Protein AF-A0A8T4CJR8-F1 (afdb_monomer_lite)

Secondary structure (DSSP, 8-state):
-EEETTEEEEEEEEE-TTT--EEEEEEEESSSSS-B------S-BTTB--S-B---S-SSS-EEEEEEEE-TT-SSGGGSEEEEEEEPPP-

Foldseek 3Di:
DDDDPQKDKDWDWDQDPPPRATFTFIWMDRPVPDIDRAQPQQDDDPRGSRGRTDPDPDPPKGFPDKDWAAQPPPPDPVPRIDMDTDIDDDD

Radius of gyration: 14.14 Å; chains: 1; bounding box: 32×34×38 Å

Sequence (91 aa):
MIRIGDELRMWYLGVGDRDDKYRLCYAVSRDGVNWEKPALGLVSYGGNTQNNLVDFSDKEHSVEEAVVIYEPDDPNPDRRFKMVFESENYD

Structure (mmCIF, N/CA/C/O backbone):
data_AF-A0A8T4CJR8-F1
#
_entry.id   AF-A0A8T4CJR8-F1
#
loop_
_atom_site.group_PDB
_atom_site.id
_atom_site.type_symbol
_atom_site.label_atom_id
_atom_site.label_alt_id
_atom_site.label_comp_id
_atom_site.label_asym_id
_atom_site.label_entity_id
_atom_site.label_seq_id
_atom_site.pdbx_PDB_ins_code
_atom_site.Cartn_x
_atom_site.Cartn_y
_atom_site.Cartn_z
_atom_site.occupancy
_atom_site.B_iso_or_equiv
_atom_site.auth_seq_id
_atom_site.auth_comp_id
_atom_site.auth_asym_id
_atom_site.auth_atom_id
_atom_site.pdbx_PDB_model_num
ATOM 1 N N . MET A 1 1 ? -8.445 3.234 -0.249 1.00 89.19 1 MET A N 1
ATOM 2 C CA . MET A 1 1 ? -8.727 2.508 1.014 1.00 89.19 1 MET A CA 1
ATOM 3 C C . MET A 1 1 ? -9.615 1.317 0.698 1.00 89.19 1 MET A C 1
ATOM 5 O O . MET A 1 1 ? -10.572 1.485 -0.043 1.00 89.19 1 MET A O 1
ATOM 9 N N . ILE A 1 2 ? -9.303 0.147 1.254 1.00 97.06 2 ILE A N 1
ATOM 10 C CA . ILE A 1 2 ? -10.026 -1.116 1.043 1.00 97.06 2 ILE A CA 1
ATOM 11 C C . ILE A 1 2 ? -10.249 -1.775 2.408 1.00 97.06 2 ILE A C 1
ATOM 13 O O . ILE A 1 2 ? -9.337 -1.777 3.230 1.00 97.06 2 ILE A O 1
ATOM 17 N N . ARG A 1 3 ? -11.434 -2.339 2.664 1.00 96.75 3 ARG A N 1
ATOM 18 C CA . ARG A 1 3 ? -11.697 -3.144 3.868 1.00 96.75 3 ARG A CA 1
ATOM 19 C C . ARG A 1 3 ? -11.412 -4.620 3.590 1.00 96.75 3 ARG A C 1
ATOM 21 O O . ARG A 1 3 ? -11.950 -5.162 2.630 1.00 96.75 3 ARG A O 1
ATOM 28 N N . ILE A 1 4 ? -10.614 -5.262 4.439 1.00 96.00 4 ILE A N 1
ATOM 29 C CA . ILE A 1 4 ? -10.294 -6.693 4.393 1.00 96.00 4 ILE A CA 1
ATOM 30 C C . ILE A 1 4 ? -10.495 -7.269 5.793 1.00 96.00 4 ILE A C 1
ATOM 32 O O . ILE A 1 4 ? -9.741 -6.963 6.713 1.00 96.00 4 ILE A O 1
ATOM 36 N N . GLY A 1 5 ? -11.540 -8.082 5.961 1.00 95.00 5 GLY A N 1
ATOM 37 C CA . GLY A 1 5 ? -11.968 -8.528 7.287 1.00 95.00 5 GLY A CA 1
ATOM 38 C C . GLY A 1 5 ? -12.390 -7.348 8.170 1.00 95.00 5 GLY A C 1
ATOM 39 O O . GLY A 1 5 ? -13.204 -6.514 7.763 1.00 95.00 5 GLY A O 1
ATOM 40 N N . ASP A 1 6 ? -11.832 -7.276 9.375 1.00 96.38 6 ASP A N 1
ATOM 41 C CA . ASP A 1 6 ? -12.045 -6.200 10.349 1.00 96.38 6 ASP A CA 1
ATOM 42 C C . ASP A 1 6 ? -11.102 -4.996 10.155 1.00 96.38 6 ASP A C 1
ATOM 44 O O . ASP A 1 6 ? -11.236 -3.988 10.849 1.00 96.38 6 ASP A O 1
ATOM 48 N N . GLU A 1 7 ? -10.194 -5.057 9.180 1.00 97.81 7 GLU A N 1
ATOM 49 C CA . GLU A 1 7 ? -9.143 -4.066 8.964 1.00 97.81 7 GLU A CA 1
ATOM 50 C C . GLU A 1 7 ? -9.369 -3.254 7.679 1.00 97.81 7 GLU A C 1
ATOM 52 O O . GLU A 1 7 ? -9.760 -3.761 6.628 1.00 97.81 7 GLU A O 1
ATOM 57 N N . LEU A 1 8 ? -9.110 -1.956 7.753 1.00 98.50 8 LEU A N 1
ATOM 58 C CA . LEU A 1 8 ? -8.960 -1.052 6.624 1.00 98.50 8 LEU A CA 1
ATOM 59 C C . LEU A 1 8 ? -7.491 -0.998 6.226 1.00 98.50 8 LEU A C 1
ATOM 61 O O . LEU A 1 8 ? -6.615 -0.818 7.066 1.00 98.50 8 LEU A O 1
ATOM 65 N N . ARG A 1 9 ? -7.236 -1.092 4.927 1.00 98.25 9 ARG A N 1
ATOM 66 C CA . ARG A 1 9 ? -5.908 -1.022 4.325 1.00 98.25 9 ARG A CA 1
ATOM 67 C C . ARG A 1 9 ? -5.857 0.133 3.344 1.00 98.25 9 ARG A C 1
ATOM 69 O O . ARG A 1 9 ? -6.783 0.347 2.551 1.00 98.25 9 ARG A O 1
ATOM 76 N N . MET A 1 10 ? -4.784 0.902 3.408 1.00 97.69 10 MET A N 1
ATOM 77 C CA . MET A 1 10 ? -4.564 2.054 2.552 1.00 97.69 10 MET A CA 1
ATOM 78 C C . MET A 1 10 ? -3.187 1.959 1.919 1.00 97.69 10 MET A C 1
ATOM 80 O O . MET A 1 10 ? -2.185 1.811 2.611 1.00 97.69 10 MET A O 1
ATOM 84 N N . TRP A 1 11 ? -3.172 2.108 0.601 1.00 96.12 11 TRP A N 1
ATOM 85 C CA . TRP A 1 11 ? -1.995 2.490 -0.154 1.00 96.12 11 TRP A CA 1
ATOM 86 C C . TRP A 1 11 ? -2.141 3.971 -0.464 1.00 96.12 11 TRP A C 1
ATOM 88 O O . TRP A 1 11 ? -3.225 4.399 -0.871 1.00 96.12 11 TRP A O 1
ATOM 98 N N . TYR A 1 12 ? -1.107 4.750 -0.178 1.00 95.31 12 TYR A N 1
ATOM 99 C CA . TYR A 1 12 ? -1.140 6.203 -0.308 1.00 95.31 12 TYR A CA 1
ATOM 100 C C . TYR A 1 12 ? 0.213 6.725 -0.776 1.00 95.31 12 TYR A C 1
ATOM 102 O O . TYR A 1 12 ? 1.239 6.094 -0.521 1.00 95.31 12 TYR A O 1
ATOM 110 N N . LEU A 1 13 ? 0.216 7.877 -1.439 1.00 92.75 13 LEU A N 1
ATOM 111 C CA . LEU A 1 13 ? 1.450 8.538 -1.842 1.00 92.75 13 LEU A CA 1
ATOM 112 C C . LEU A 1 13 ? 1.968 9.439 -0.725 1.00 92.75 13 LEU A C 1
ATOM 114 O O . LEU A 1 13 ? 1.214 10.190 -0.103 1.00 92.75 13 LEU A O 1
ATOM 118 N N . GLY A 1 14 ? 3.265 9.337 -0.464 1.00 91.56 14 GLY A N 1
ATOM 119 C CA . GLY A 1 14 ? 4.013 10.253 0.386 1.00 91.56 14 GLY A CA 1
ATOM 120 C C . GLY A 1 14 ? 5.145 10.894 -0.406 1.00 91.56 14 GLY A C 1
ATOM 121 O O . GLY A 1 14 ? 5.751 10.236 -1.249 1.00 91.56 14 GLY A O 1
ATOM 122 N N . VAL A 1 15 ? 5.439 12.159 -0.116 1.00 90.31 15 VAL A N 1
ATOM 123 C CA . VAL A 1 15 ? 6.599 12.866 -0.674 1.00 90.31 15 VAL A CA 1
ATOM 124 C C . VAL A 1 15 ? 7.805 12.602 0.220 1.00 90.31 15 VAL A C 1
ATOM 126 O O . VAL A 1 15 ? 7.730 12.786 1.438 1.00 90.31 15 VAL A O 1
ATOM 129 N N . GLY A 1 16 ? 8.901 12.127 -0.370 1.00 87.50 16 GLY A N 1
ATOM 130 C CA . GLY A 1 16 ? 10.151 11.905 0.350 1.00 87.50 16 GLY A CA 1
ATOM 131 C C . GLY A 1 16 ? 10.791 13.218 0.790 1.00 87.50 16 GLY A C 1
ATOM 132 O O . GLY A 1 16 ? 11.050 14.087 -0.029 1.00 87.50 16 GLY A O 1
ATOM 133 N N . ASP A 1 17 ? 11.131 13.334 2.070 1.00 89.88 17 ASP A N 1
ATOM 134 C CA . ASP A 1 17 ? 11.784 14.512 2.661 1.00 89.88 17 ASP A CA 1
ATOM 135 C C . ASP A 1 17 ? 13.241 14.745 2.210 1.00 89.88 17 ASP A C 1
ATOM 137 O O . ASP A 1 17 ? 13.859 15.733 2.603 1.00 89.88 17 ASP A O 1
ATOM 141 N N . ARG A 1 18 ? 13.824 13.827 1.428 1.00 87.19 18 ARG A N 1
ATOM 142 C CA . ARG A 1 18 ? 15.234 13.877 0.999 1.00 87.19 18 ARG A CA 1
ATOM 143 C C . ARG A 1 18 ? 15.435 14.160 -0.483 1.00 87.19 18 ARG A C 1
ATOM 145 O O . ARG A 1 18 ? 16.534 14.554 -0.861 1.00 87.19 18 ARG A O 1
ATOM 152 N N . ASP A 1 19 ? 14.434 13.883 -1.306 1.00 86.12 19 ASP A N 1
ATOM 153 C CA . ASP A 1 19 ? 14.536 13.966 -2.764 1.00 86.12 19 ASP A CA 1
ATOM 154 C C . ASP A 1 19 ? 13.235 14.387 -3.453 1.00 86.12 19 ASP A C 1
ATOM 156 O O . ASP A 1 19 ? 13.159 14.317 -4.675 1.00 86.12 19 ASP A O 1
ATOM 160 N N . ASP A 1 20 ? 12.222 14.793 -2.680 1.00 86.50 20 ASP A N 1
ATOM 161 C CA . ASP A 1 20 ? 10.911 15.256 -3.146 1.00 86.50 20 ASP A CA 1
ATOM 162 C C . ASP A 1 20 ? 10.170 14.273 -4.076 1.00 86.50 20 ASP A C 1
ATOM 164 O O . ASP A 1 20 ? 9.170 14.629 -4.695 1.00 86.50 20 ASP A O 1
ATOM 168 N N . LYS A 1 21 ? 10.606 13.005 -4.143 1.00 85.25 21 LYS A N 1
ATOM 169 C CA . LYS A 1 21 ? 9.964 11.975 -4.971 1.00 85.25 21 LYS A CA 1
ATOM 170 C C . LYS A 1 21 ? 8.729 11.397 -4.289 1.00 85.25 21 LYS A C 1
ATOM 172 O O . LYS A 1 21 ? 8.788 11.038 -3.100 1.00 85.25 21 LYS A O 1
ATOM 177 N N . TYR A 1 22 ? 7.656 11.202 -5.056 1.00 88.38 22 TYR A N 1
ATOM 178 C CA . TYR A 1 22 ? 6.495 10.444 -4.600 1.00 88.38 22 TYR A CA 1
ATOM 179 C C . TYR A 1 22 ? 6.837 8.965 -4.431 1.00 88.38 22 TYR A C 1
ATOM 181 O O . TYR A 1 22 ? 7.555 8.355 -5.225 1.00 88.38 22 TYR A O 1
ATOM 189 N N . ARG A 1 23 ? 6.330 8.378 -3.347 1.00 89.25 23 ARG A N 1
ATOM 190 C CA . ARG A 1 23 ? 6.499 6.962 -3.019 1.00 89.25 23 ARG A CA 1
ATOM 191 C C . ARG A 1 23 ? 5.210 6.367 -2.513 1.00 89.25 23 ARG A C 1
ATOM 193 O O . ARG A 1 23 ? 4.499 6.974 -1.708 1.00 89.25 23 ARG A O 1
ATOM 200 N N . LEU A 1 24 ? 4.975 5.122 -2.903 1.00 93.38 24 LEU A N 1
ATOM 201 C CA . LEU A 1 24 ? 3.860 4.357 -2.391 1.00 93.38 24 LEU A CA 1
ATOM 202 C C . LEU A 1 24 ? 4.140 3.873 -0.965 1.00 93.38 24 LEU A C 1
ATOM 204 O O . LEU A 1 24 ? 5.138 3.211 -0.680 1.00 93.38 24 LEU A O 1
ATOM 208 N N . CYS A 1 25 ? 3.222 4.193 -0.068 1.00 95.25 25 CYS A N 1
ATOM 209 C CA . CYS A 1 25 ? 3.246 3.826 1.337 1.00 95.25 25 CYS A CA 1
ATOM 210 C C . CYS A 1 25 ? 2.045 2.939 1.674 1.00 95.25 25 CYS A C 1
ATOM 212 O O . CYS A 1 25 ? 1.026 2.967 0.983 1.00 95.25 25 CYS A O 1
ATOM 214 N N . TYR A 1 26 ? 2.139 2.204 2.780 1.00 97.56 26 TYR A N 1
ATOM 215 C CA . TYR A 1 26 ? 1.074 1.337 3.279 1.00 97.56 26 TYR A CA 1
ATOM 216 C C . TYR A 1 26 ? 0.681 1.677 4.719 1.00 97.56 26 TYR A C 1
ATOM 218 O O . TYR A 1 26 ? 1.537 1.917 5.568 1.00 97.56 26 TYR A O 1
ATOM 226 N N . ALA A 1 27 ? -0.611 1.673 5.026 1.00 98.50 27 ALA A N 1
ATOM 227 C CA . ALA A 1 27 ? -1.108 1.836 6.387 1.00 98.50 27 ALA A CA 1
ATOM 228 C C . ALA A 1 27 ? -2.344 0.969 6.641 1.00 98.50 27 ALA A C 1
ATOM 230 O O . ALA A 1 27 ? -3.112 0.669 5.720 1.00 98.50 27 ALA A O 1
ATOM 231 N N . VAL A 1 28 ? -2.547 0.607 7.908 1.00 98.56 28 VAL A N 1
ATOM 232 C CA . VAL A 1 28 ? -3.711 -0.157 8.372 1.00 98.56 28 VAL A CA 1
ATOM 233 C C . VAL A 1 28 ? -4.470 0.588 9.460 1.00 98.56 28 VAL A C 1
ATOM 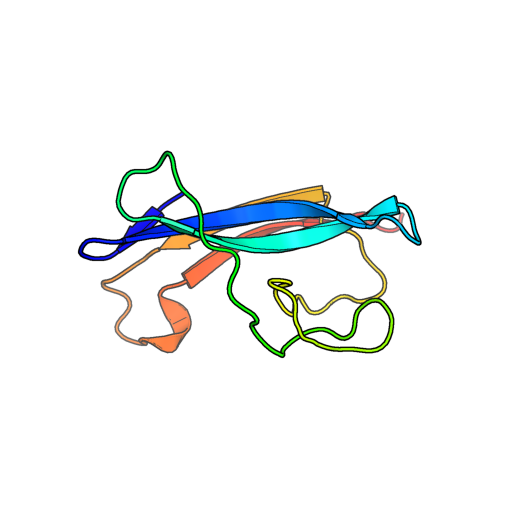235 O O . VAL A 1 28 ? -3.902 1.402 10.185 1.00 98.56 28 VAL A O 1
ATOM 238 N N . SER A 1 29 ? -5.768 0.331 9.572 1.00 98.62 29 SER A N 1
ATOM 239 C CA . SER A 1 29 ? -6.623 0.914 10.605 1.00 98.62 29 SER A CA 1
ATOM 240 C C . SER A 1 29 ? -7.825 0.018 10.888 1.00 98.62 29 SER A C 1
ATOM 242 O O . SER A 1 29 ? -8.304 -0.674 9.999 1.00 98.62 29 SER A O 1
ATOM 244 N N . ARG A 1 30 ? -8.367 0.047 12.108 1.00 98.12 30 ARG A N 1
ATOM 245 C CA . ARG A 1 30 ? -9.642 -0.625 12.436 1.00 98.12 30 ARG A CA 1
ATOM 246 C C . ARG A 1 30 ? -10.837 0.326 12.429 1.00 98.12 30 ARG A C 1
ATOM 248 O O . ARG A 1 30 ? -11.959 -0.099 12.165 1.00 98.12 30 ARG A O 1
ATOM 255 N N . ASP A 1 31 ? -10.596 1.607 12.695 1.00 97.69 31 ASP A N 1
ATOM 256 C CA . ASP A 1 31 ? -11.627 2.637 12.871 1.00 97.69 31 ASP A CA 1
ATOM 257 C C . ASP A 1 31 ? -11.653 3.682 11.740 1.00 97.69 31 ASP A C 1
ATOM 259 O O . ASP A 1 31 ? -12.596 4.462 11.642 1.00 97.69 31 ASP A O 1
ATOM 263 N N . GLY A 1 32 ? -10.647 3.686 10.862 1.00 97.00 32 GLY A N 1
ATOM 264 C CA . GLY A 1 32 ? -10.484 4.651 9.773 1.00 97.00 32 GLY A CA 1
ATOM 265 C C . GLY A 1 32 ? -9.979 6.025 10.222 1.00 97.00 32 GLY A C 1
ATOM 266 O O . GLY A 1 32 ? -9.792 6.900 9.376 1.00 97.00 32 GLY A O 1
ATOM 267 N N . VAL A 1 33 ? -9.730 6.215 11.520 1.00 97.31 33 VAL A N 1
ATOM 268 C CA . VAL A 1 33 ? -9.282 7.478 12.127 1.00 97.31 33 VAL A CA 1
ATOM 269 C C . VAL A 1 33 ? -7.834 7.354 12.593 1.00 97.31 33 VAL A C 1
ATOM 271 O O . VAL A 1 33 ? -7.007 8.206 12.276 1.00 97.31 33 VAL A O 1
ATOM 274 N N . ASN A 1 34 ? -7.513 6.272 13.301 1.00 98.00 34 ASN A N 1
ATOM 275 C CA . ASN A 1 34 ? -6.176 5.972 13.792 1.00 98.00 34 ASN A CA 1
ATOM 276 C C . ASN A 1 34 ? -5.498 4.986 12.843 1.00 98.00 34 ASN A C 1
ATOM 278 O O . ASN A 1 34 ? -5.992 3.876 12.633 1.00 98.00 34 ASN A O 1
ATOM 282 N N . TRP A 1 35 ? -4.367 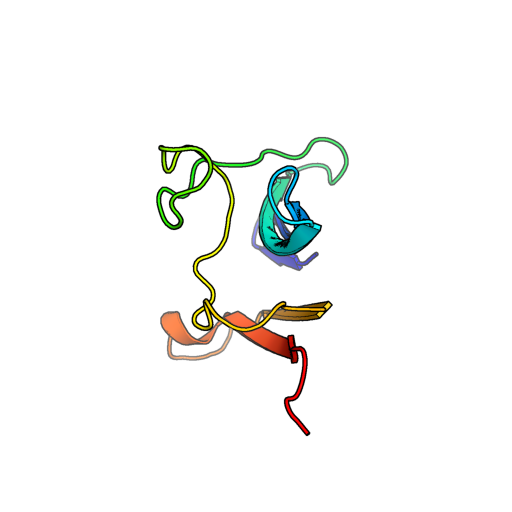5.392 12.273 1.00 98.31 35 TRP A N 1
ATOM 283 C CA . TRP A 1 35 ? -3.647 4.617 11.265 1.00 98.31 35 TRP A CA 1
ATOM 284 C C . TRP A 1 35 ? -2.281 4.179 11.781 1.00 98.31 35 TRP A C 1
ATOM 286 O O . TRP A 1 35 ? -1.473 5.001 12.215 1.00 98.31 35 TRP A O 1
ATOM 296 N N . GLU A 1 36 ? -2.012 2.882 11.687 1.00 98.50 36 GLU A N 1
ATOM 297 C CA . GLU A 1 36 ? -0.705 2.291 11.942 1.00 98.50 36 GLU A CA 1
ATOM 298 C C . GLU A 1 36 ? 0.097 2.223 10.636 1.00 98.50 36 GLU A C 1
ATOM 300 O O . GLU A 1 36 ? -0.411 1.815 9.588 1.00 98.50 36 GLU A O 1
ATOM 305 N N . LYS A 1 37 ? 1.369 2.626 10.709 1.00 98.12 37 LYS A N 1
ATOM 306 C CA . LYS A 1 37 ? 2.339 2.577 9.609 1.00 98.12 37 LYS A CA 1
ATOM 307 C C . LYS A 1 37 ? 3.373 1.492 9.926 1.00 98.12 37 LYS A C 1
ATOM 309 O O . LYS A 1 37 ? 4.378 1.803 10.567 1.00 98.12 37 LYS A O 1
ATOM 314 N N . PRO A 1 38 ? 3.124 0.226 9.552 1.00 98.19 38 PRO A N 1
ATOM 315 C CA . PRO A 1 38 ? 3.989 -0.878 9.949 1.00 98.19 38 PRO A CA 1
ATOM 316 C C . PRO A 1 38 ? 5.364 -0.778 9.281 1.00 98.19 38 PRO A C 1
ATOM 318 O O . PRO A 1 38 ? 5.478 -0.350 8.134 1.00 98.19 38 PRO A O 1
ATOM 321 N N . ALA A 1 39 ? 6.407 -1.228 9.979 1.00 98.12 39 ALA A N 1
ATOM 322 C CA . ALA A 1 39 ? 7.728 -1.402 9.385 1.00 98.12 39 ALA A CA 1
ATOM 323 C C . ALA A 1 39 ? 7.714 -2.630 8.457 1.00 98.12 39 ALA A C 1
ATOM 325 O O . ALA A 1 39 ? 7.766 -3.766 8.923 1.00 98.12 39 ALA A O 1
ATOM 326 N N . LEU A 1 40 ? 7.623 -2.402 7.145 1.00 97.50 40 LEU A N 1
ATOM 327 C CA . LEU A 1 40 ? 7.533 -3.466 6.142 1.00 97.50 40 LEU A CA 1
ATOM 328 C C . LEU A 1 40 ? 8.885 -4.128 5.861 1.00 97.50 40 LEU A C 1
ATOM 330 O O . LEU A 1 40 ? 8.925 -5.277 5.433 1.00 97.50 40 LEU A O 1
ATOM 334 N N . GLY A 1 41 ? 9.995 -3.414 6.075 1.00 97.19 41 GLY A N 1
ATOM 335 C CA . GLY A 1 41 ? 11.334 -3.947 5.821 1.00 97.19 41 GLY A CA 1
ATOM 336 C C . GLY A 1 41 ? 11.716 -4.037 4.338 1.00 97.19 41 GLY A C 1
ATO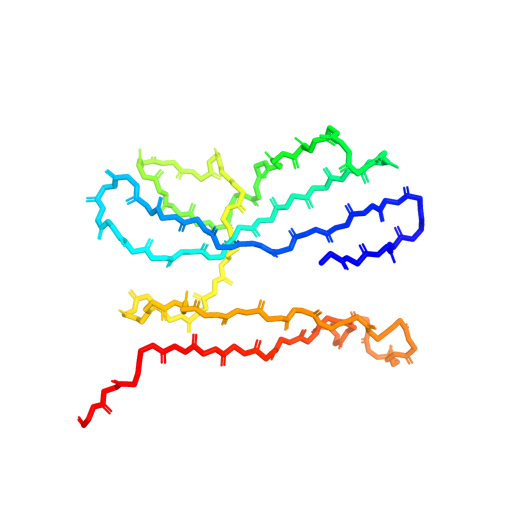M 337 O O . GLY A 1 41 ? 12.745 -4.632 4.031 1.00 97.19 41 GLY A O 1
ATOM 338 N N . LEU A 1 42 ? 10.912 -3.464 3.434 1.00 94.94 42 LEU A N 1
ATOM 339 C CA . LEU A 1 42 ? 11.021 -3.678 1.986 1.00 94.94 42 LEU A CA 1
ATOM 340 C C . LEU A 1 42 ? 11.942 -2.676 1.275 1.00 94.94 42 LEU A C 1
ATOM 342 O O . LEU A 1 42 ? 12.710 -3.060 0.399 1.00 94.94 42 LEU A O 1
ATOM 346 N N . VAL A 1 43 ? 11.906 -1.396 1.659 1.00 92.19 43 VAL A N 1
ATOM 347 C CA . VAL A 1 43 ? 12.651 -0.324 0.977 1.00 92.19 43 VAL A CA 1
ATOM 348 C C . VAL A 1 43 ? 13.637 0.336 1.937 1.00 92.19 43 VAL A C 1
ATOM 350 O O . VAL A 1 43 ? 13.278 0.718 3.053 1.00 92.19 43 VAL A O 1
ATOM 353 N N . SER A 1 44 ? 14.891 0.505 1.505 1.00 92.81 44 SER A N 1
ATOM 354 C CA . SER A 1 44 ? 15.875 1.297 2.250 1.00 92.81 44 SER A CA 1
ATOM 355 C C . SER A 1 44 ? 15.620 2.787 2.043 1.00 92.81 44 SER A C 1
ATOM 3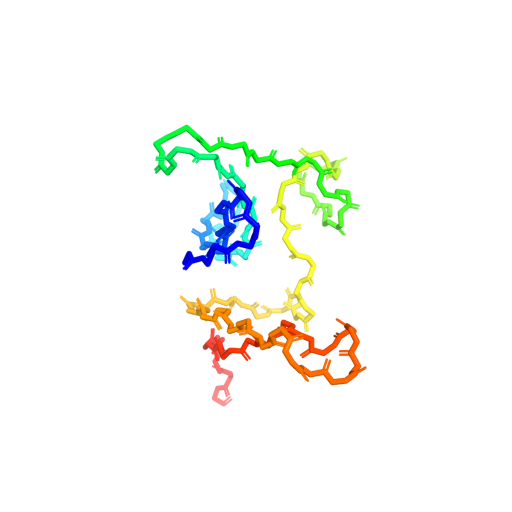57 O O . SER A 1 44 ? 15.642 3.276 0.915 1.00 92.81 44 SER A O 1
ATOM 359 N N . TYR A 1 45 ? 15.400 3.512 3.136 1.00 90.75 45 TYR A N 1
ATOM 360 C CA . TYR A 1 45 ? 15.216 4.956 3.136 1.00 90.75 45 TYR A CA 1
ATOM 361 C C . TYR A 1 45 ? 15.898 5.555 4.361 1.00 90.75 45 TYR A C 1
ATOM 363 O O . TYR A 1 45 ? 15.742 5.075 5.483 1.00 90.75 45 TYR A O 1
ATOM 371 N N . GLY A 1 46 ? 16.722 6.578 4.146 1.00 91.00 46 GLY A N 1
ATOM 372 C CA . GLY A 1 46 ? 17.474 7.209 5.228 1.00 91.00 46 GLY A CA 1
ATOM 373 C C . GLY A 1 46 ? 18.413 6.283 6.010 1.00 91.00 46 GLY A C 1
ATOM 374 O O . GLY A 1 46 ? 18.693 6.553 7.175 1.00 91.00 46 GLY A O 1
ATOM 375 N N . GLY A 1 47 ? 18.910 5.216 5.376 1.00 94.00 47 GLY A N 1
ATOM 376 C CA . GLY A 1 47 ? 19.895 4.295 5.955 1.00 94.00 47 GLY A CA 1
ATOM 377 C C . GLY A 1 47 ? 19.313 3.101 6.718 1.00 94.00 47 GLY A C 1
ATOM 378 O O . GLY A 1 47 ? 20.077 2.338 7.301 1.00 94.00 47 GLY A O 1
ATOM 379 N N . ASN A 1 48 ? 17.991 2.901 6.721 1.00 95.69 48 ASN A N 1
ATOM 380 C CA . ASN A 1 48 ? 17.356 1.712 7.299 1.00 95.69 48 ASN A CA 1
ATOM 381 C C . ASN A 1 48 ? 16.085 1.312 6.521 1.00 95.69 48 ASN A C 1
ATOM 383 O O . ASN A 1 48 ? 15.710 1.976 5.558 1.00 95.69 48 ASN A O 1
ATOM 387 N N . THR A 1 49 ? 15.439 0.216 6.927 1.00 96.69 49 THR A N 1
ATOM 388 C CA . THR A 1 49 ? 14.187 -0.299 6.333 1.00 96.69 49 THR A CA 1
ATOM 389 C C . THR A 1 49 ? 13.001 -0.266 7.309 1.00 96.69 49 THR A C 1
ATOM 391 O O . THR A 1 49 ? 11.976 -0.909 7.086 1.00 96.69 49 THR A O 1
ATOM 394 N N . GLN A 1 50 ? 13.123 0.480 8.413 1.00 97.75 50 GLN A N 1
ATOM 395 C CA . GLN A 1 50 ? 12.088 0.638 9.441 1.00 97.75 50 GLN A CA 1
ATOM 396 C C . GLN A 1 50 ? 11.055 1.682 8.999 1.00 97.75 50 GLN A C 1
ATOM 398 O O . GLN A 1 50 ? 10.914 2.748 9.593 1.00 97.75 50 GLN A O 1
ATOM 403 N N . ASN A 1 51 ? 10.371 1.390 7.897 1.00 96.38 51 ASN A N 1
ATOM 404 C CA . ASN A 1 51 ? 9.394 2.268 7.268 1.00 96.38 51 ASN A CA 1
ATOM 405 C C . ASN A 1 51 ? 8.271 1.451 6.614 1.00 96.38 51 ASN A C 1
ATOM 407 O O . ASN A 1 51 ? 8.368 0.231 6.473 1.00 96.38 51 ASN A O 1
ATOM 411 N N . ASN A 1 52 ? 7.210 2.141 6.210 1.00 97.62 52 ASN A N 1
ATOM 412 C CA . ASN A 1 52 ? 6.022 1.558 5.597 1.00 97.62 52 ASN A CA 1
ATOM 413 C C . ASN A 1 52 ? 5.986 1.719 4.068 1.00 97.62 52 ASN A C 1
ATOM 415 O O . ASN A 1 52 ? 4.903 1.764 3.478 1.00 97.62 52 ASN A O 1
ATOM 419 N N . LEU A 1 53 ? 7.153 1.856 3.435 1.00 95.06 53 LEU A N 1
ATOM 420 C CA . LEU A 1 53 ? 7.266 2.014 1.990 1.00 95.06 53 LEU A CA 1
ATOM 421 C C . LEU A 1 53 ? 7.052 0.669 1.295 1.00 95.06 53 LEU A C 1
ATOM 423 O O . LEU A 1 53 ? 7.615 -0.355 1.693 1.00 95.06 53 LEU A O 1
ATOM 427 N N . VAL A 1 54 ? 6.237 0.689 0.248 1.00 93.62 54 VAL A N 1
ATOM 428 C CA . VAL A 1 54 ? 5.996 -0.466 -0.615 1.00 93.62 54 VAL A CA 1
ATOM 429 C C . VAL A 1 54 ? 7.130 -0.545 -1.630 1.00 93.62 54 VAL A C 1
ATOM 431 O O . VAL A 1 54 ? 7.471 0.463 -2.246 1.00 93.62 54 VAL A O 1
ATOM 434 N N . ASP A 1 55 ? 7.714 -1.733 -1.799 1.0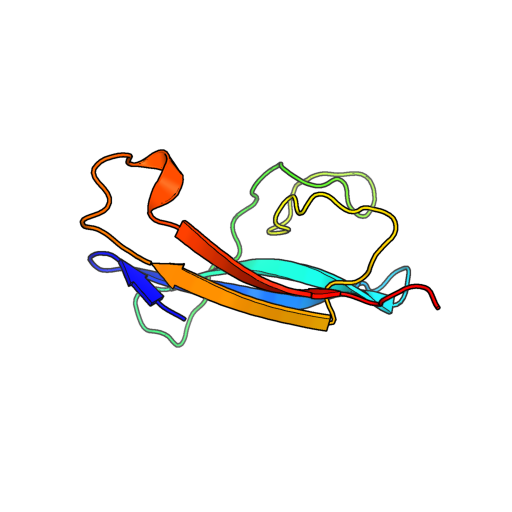0 89.69 55 ASP A N 1
ATOM 435 C CA . ASP A 1 55 ? 8.667 -1.968 -2.884 1.00 89.69 55 ASP A CA 1
ATOM 436 C C . ASP A 1 55 ? 7.900 -2.008 -4.204 1.00 89.69 55 ASP A C 1
ATOM 438 O O . ASP A 1 55 ? 7.181 -2.962 -4.508 1.00 89.69 55 ASP A O 1
ATOM 442 N N . PHE A 1 56 ? 7.987 -0.902 -4.931 1.00 81.31 56 PHE A N 1
ATOM 443 C CA . PHE A 1 56 ? 7.387 -0.731 -6.235 1.00 81.31 56 PHE A CA 1
ATOM 444 C C . PHE A 1 56 ? 8.518 -0.579 -7.246 1.00 81.31 56 PHE A C 1
ATOM 446 O O . PHE A 1 56 ? 9.380 0.292 -7.115 1.00 81.31 56 PHE A O 1
ATOM 453 N N . SER A 1 57 ? 8.551 -1.505 -8.201 1.00 57.38 57 SER A N 1
ATOM 454 C CA . SER A 1 57 ? 9.694 -1.778 -9.061 1.00 57.38 57 SER A CA 1
ATOM 455 C C . SER A 1 57 ? 9.784 -0.798 -10.224 1.00 57.38 57 SER A C 1
ATOM 457 O O . SER A 1 57 ? 9.616 -1.185 -11.375 1.00 57.38 57 SER A O 1
ATOM 459 N N . ASP A 1 58 ? 10.079 0.455 -9.911 1.00 58.81 58 ASP A N 1
ATOM 460 C CA . ASP A 1 58 ? 10.852 1.311 -10.794 1.00 58.81 58 ASP A CA 1
ATOM 461 C C . ASP A 1 58 ? 11.559 2.372 -9.946 1.00 58.81 58 ASP A C 1
ATOM 463 O O . ASP A 1 58 ? 10.943 3.284 -9.405 1.00 58.81 58 ASP A O 1
ATOM 467 N N . LYS A 1 59 ? 12.865 2.198 -9.718 1.00 57.09 59 LYS A N 1
ATOM 468 C CA . LYS A 1 59 ? 13.645 3.143 -8.896 1.00 57.09 59 LYS A CA 1
ATOM 469 C C . LYS A 1 59 ? 13.928 4.448 -9.636 1.00 57.09 59 LYS A C 1
ATOM 471 O O . LYS A 1 59 ? 14.371 5.414 -9.005 1.00 57.09 59 LYS A O 1
ATOM 476 N N . GLU A 1 60 ? 13.737 4.458 -10.951 1.00 59.06 60 GLU A N 1
ATOM 477 C CA . GLU A 1 60 ? 13.943 5.645 -11.770 1.00 59.06 60 GLU A CA 1
ATOM 478 C C . GLU A 1 60 ? 12.701 6.534 -11.725 1.00 59.06 60 GLU A C 1
ATOM 480 O O . GLU A 1 60 ? 12.835 7.739 -11.487 1.00 59.06 60 GLU A O 1
ATOM 485 N N . HIS A 1 61 ? 11.515 5.926 -11.787 1.00 65.69 61 HIS A N 1
ATOM 486 C CA . HIS A 1 61 ? 10.249 6.629 -11.951 1.00 65.69 61 HIS A CA 1
ATOM 487 C C . HIS A 1 61 ? 9.473 6.876 -10.654 1.00 65.69 61 HIS A C 1
ATOM 489 O O . HIS A 1 61 ? 9.289 6.002 -9.807 1.00 65.69 61 HIS A O 1
ATOM 495 N N . SER A 1 62 ? 8.980 8.105 -10.531 1.00 73.31 62 SER A N 1
ATOM 496 C CA . SER A 1 62 ? 7.991 8.507 -9.538 1.00 73.31 62 SER A CA 1
ATOM 497 C C . SER A 1 62 ? 6.626 7.888 -9.866 1.00 73.31 62 SER A C 1
ATOM 499 O O . SER A 1 62 ? 6.223 7.869 -11.030 1.00 73.31 62 SER A O 1
ATOM 501 N N . VAL A 1 63 ? 5.917 7.375 -8.854 1.00 81.19 63 VAL A N 1
ATOM 502 C CA . VAL A 1 63 ? 4.492 7.022 -8.981 1.00 81.19 63 VAL A CA 1
ATOM 503 C C . VAL A 1 63 ? 3.688 8.258 -8.607 1.00 81.19 63 VAL A C 1
ATOM 505 O O . VAL A 1 63 ? 3.661 8.634 -7.435 1.00 81.19 63 VAL A O 1
ATOM 508 N N . GLU A 1 64 ? 3.036 8.860 -9.594 1.00 84.88 64 GLU A N 1
ATOM 509 C CA . GLU A 1 64 ? 2.254 10.091 -9.433 1.00 84.88 64 GLU A CA 1
ATOM 510 C C . GLU A 1 64 ? 0.844 9.801 -8.924 1.00 84.88 64 GLU A C 1
ATOM 512 O O . GLU A 1 64 ? 0.292 10.550 -8.119 1.00 84.88 64 GLU A O 1
ATOM 517 N N . GLU A 1 65 ? 0.279 8.662 -9.328 1.00 86.88 65 GLU A N 1
ATOM 518 C CA . GLU A 1 65 ? -1.033 8.206 -8.886 1.00 86.88 65 GLU A CA 1
ATOM 519 C C . GLU A 1 65 ? -1.056 6.684 -8.768 1.00 86.88 65 GLU A C 1
ATOM 521 O O . GLU A 1 65 ? -0.442 5.971 -9.559 1.00 86.88 65 GLU A O 1
ATOM 526 N N . ALA A 1 66 ? -1.787 6.153 -7.788 1.00 89.88 66 ALA A N 1
ATOM 527 C CA . ALA A 1 66 ? -1.988 4.715 -7.662 1.00 89.88 66 ALA A CA 1
ATOM 528 C C . ALA A 1 66 ? -3.342 4.387 -7.036 1.00 89.88 66 ALA A C 1
ATOM 530 O O . ALA A 1 66 ? -3.716 4.907 -5.981 1.00 89.88 66 ALA A O 1
ATOM 531 N N . VAL A 1 67 ? -4.045 3.438 -7.648 1.00 93.56 67 VAL A N 1
ATOM 532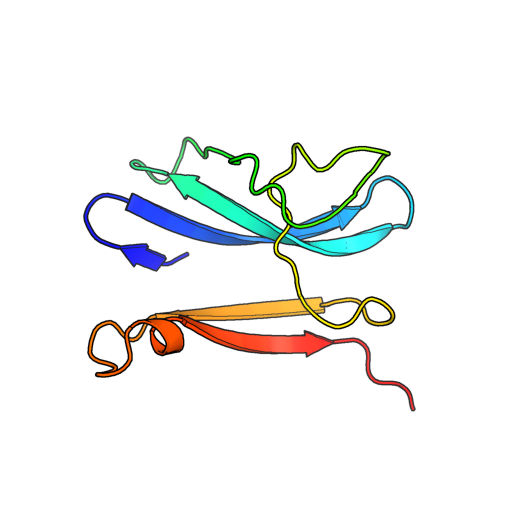 C CA . VAL A 1 67 ? -5.262 2.833 -7.115 1.00 93.56 67 VAL A CA 1
ATOM 533 C C . VAL A 1 67 ? -5.052 1.332 -7.007 1.00 93.56 67 VAL A C 1
ATOM 535 O O . VAL A 1 67 ? -4.809 0.641 -7.995 1.00 93.56 67 VAL A O 1
ATOM 538 N N . VAL A 1 68 ? -5.181 0.821 -5.783 1.00 95.25 68 VAL A N 1
ATOM 539 C CA . VAL A 1 68 ? -5.181 -0.618 -5.516 1.00 95.25 68 VAL A CA 1
ATOM 540 C C . VAL A 1 68 ? -6.603 -1.155 -5.607 1.00 95.25 68 VAL A C 1
ATOM 542 O O . VAL A 1 68 ? -7.545 -0.562 -5.078 1.00 95.25 68 VAL A O 1
ATOM 545 N N . ILE A 1 69 ? -6.736 -2.302 -6.262 1.00 96.25 69 ILE A N 1
ATOM 546 C CA . ILE A 1 69 ? -7.965 -3.068 -6.434 1.00 96.25 69 ILE A CA 1
ATOM 547 C C . ILE A 1 69 ? -7.781 -4.394 -5.697 1.00 96.25 69 ILE A C 1
ATOM 549 O O . ILE A 1 69 ? -6.725 -5.024 -5.793 1.00 96.25 69 ILE A O 1
ATOM 553 N N . TYR A 1 70 ? -8.806 -4.803 -4.950 1.00 97.00 70 TYR A N 1
ATOM 554 C CA . TYR A 1 70 ? -8.827 -6.073 -4.234 1.00 97.00 70 TYR A CA 1
ATOM 555 C C . TYR A 1 70 ? -9.891 -6.996 -4.822 1.00 97.00 70 TYR A C 1
ATOM 557 O O . TYR A 1 70 ? -11.073 -6.657 -4.838 1.00 97.00 70 TYR A O 1
ATOM 565 N N . GLU A 1 71 ? -9.463 -8.168 -5.274 1.00 97.38 71 GLU A N 1
ATOM 566 C CA . GLU A 1 71 ? -10.304 -9.212 -5.853 1.00 97.38 71 GLU A CA 1
ATOM 567 C C . GLU A 1 71 ? -10.168 -10.484 -5.005 1.00 97.38 71 GLU A C 1
ATOM 569 O O . GLU A 1 71 ? -9.324 -11.335 -5.294 1.00 97.38 71 GLU A O 1
ATOM 574 N N . PRO A 1 72 ? -10.959 -10.626 -3.922 1.00 96.44 72 PRO A N 1
ATOM 575 C CA . PRO A 1 72 ? -10.844 -11.753 -2.991 1.00 96.44 72 PRO A CA 1
ATOM 576 C C . PRO A 1 72 ? -11.079 -13.115 -3.655 1.00 96.44 72 PRO A C 1
ATOM 578 O O . PRO A 1 72 ? -10.539 -14.123 -3.193 1.00 96.44 72 PRO A O 1
ATOM 581 N N . ASP A 1 73 ? -11.854 -13.123 -4.738 1.00 97.19 73 ASP A N 1
ATOM 582 C CA . ASP A 1 73 ? -12.261 -14.323 -5.462 1.00 97.19 73 ASP A CA 1
ATOM 583 C C . ASP A 1 73 ? -11.240 -14.770 -6.525 1.00 97.19 73 ASP A C 1
ATOM 585 O O . ASP A 1 73 ? -11.455 -15.802 -7.163 1.00 97.19 73 ASP A O 1
ATOM 589 N N . ASP A 1 74 ? -10.121 -14.047 -6.724 1.00 97.94 74 ASP A N 1
ATOM 590 C CA . ASP A 1 74 ? -9.045 -14.536 -7.599 1.00 97.94 74 ASP A CA 1
ATOM 591 C C . ASP A 1 74 ? -8.531 -15.882 -7.035 1.00 97.94 74 ASP A C 1
ATOM 593 O O . ASP A 1 74 ? -8.133 -15.953 -5.857 1.00 97.94 74 ASP A O 1
ATOM 597 N N . PRO A 1 75 ? -8.576 -16.975 -7.830 1.00 97.31 75 PRO A N 1
ATOM 598 C CA . PRO A 1 75 ? -8.198 -18.304 -7.359 1.00 97.31 75 PRO A CA 1
ATOM 599 C C . PRO A 1 75 ? -6.715 -18.382 -6.995 1.00 97.31 75 PRO A C 1
ATOM 601 O O . PRO A 1 75 ? -6.326 -19.255 -6.219 1.00 97.31 75 PRO A O 1
ATOM 604 N N . ASN A 1 76 ? -5.886 -17.476 -7.527 1.00 97.50 76 ASN A N 1
ATOM 605 C CA . ASN A 1 76 ? -4.515 -17.323 -7.080 1.00 97.50 76 ASN A CA 1
ATOM 606 C C . ASN A 1 76 ? -4.449 -16.254 -5.968 1.00 97.50 76 ASN A C 1
ATOM 608 O O . ASN A 1 76 ? -4.657 -15.069 -6.249 1.00 97.50 76 ASN A O 1
ATOM 612 N N . PRO A 1 77 ? -4.108 -16.627 -4.718 1.00 94.50 77 PRO A N 1
ATOM 613 C CA . PRO A 1 77 ? -4.036 -15.676 -3.612 1.00 94.50 77 PRO A CA 1
ATOM 614 C C . PRO A 1 77 ? -3.017 -14.549 -3.832 1.00 94.50 77 PRO A C 1
ATOM 616 O O . PRO A 1 77 ? -3.252 -13.436 -3.363 1.00 94.50 77 PRO A O 1
ATOM 619 N N . ASP A 1 78 ? -1.956 -14.792 -4.606 1.00 94.88 78 ASP A N 1
ATOM 620 C CA . ASP A 1 78 ? -0.910 -13.807 -4.909 1.00 94.88 78 ASP A CA 1
ATOM 621 C C . ASP A 1 78 ? -1.359 -12.765 -5.950 1.00 94.88 78 ASP A C 1
ATOM 623 O O . ASP A 1 78 ? -0.663 -11.784 -6.198 1.00 94.88 78 ASP A O 1
ATOM 627 N N . ARG A 1 79 ? -2.536 -12.952 -6.565 1.00 95.44 79 ARG A N 1
ATOM 628 C CA . ARG A 1 79 ? -3.113 -12.053 -7.583 1.00 95.44 79 ARG A CA 1
ATOM 629 C C . ARG A 1 79 ? -4.336 -11.281 -7.096 1.00 95.44 79 ARG A C 1
ATOM 631 O O . ARG A 1 79 ? -4.941 -10.548 -7.871 1.00 95.44 79 ARG A O 1
ATOM 638 N N . ARG A 1 80 ? -4.690 -11.408 -5.815 1.00 96.38 80 ARG A N 1
ATOM 639 C CA . ARG A 1 80 ? -5.861 -10.736 -5.223 1.00 96.38 80 ARG A CA 1
ATOM 640 C C . ARG A 1 80 ? -5.692 -9.231 -5.081 1.00 96.38 80 ARG A C 1
ATOM 642 O O . ARG A 1 80 ? -6.682 -8.535 -4.894 1.00 96.38 80 ARG A O 1
ATOM 649 N N . PHE A 1 81 ? -4.463 -8.732 -5.145 1.00 95.12 81 PHE A N 1
ATOM 650 C CA . PHE A 1 81 ? -4.172 -7.306 -5.187 1.00 95.12 81 PHE A CA 1
ATOM 651 C C . PHE A 1 81 ? -3.648 -6.944 -6.567 1.00 95.12 81 PHE A C 1
ATOM 653 O O . PHE A 1 81 ? -2.682 -7.533 -7.048 1.00 95.12 81 PHE A O 1
ATOM 660 N N . LYS A 1 82 ? -4.294 -5.965 -7.192 1.00 94.12 82 LYS A N 1
ATOM 661 C CA . LYS A 1 82 ? -3.898 -5.398 -8.482 1.00 94.12 82 LYS A CA 1
ATOM 662 C C . LYS A 1 82 ? -3.791 -3.888 -8.332 1.00 94.12 82 LYS A C 1
ATOM 664 O O . LYS A 1 82 ? -4.383 -3.312 -7.420 1.00 94.12 82 LYS A O 1
ATOM 669 N N . MET A 1 83 ? -3.031 -3.248 -9.208 1.00 91.88 83 MET A N 1
ATOM 670 C CA . MET A 1 83 ? -2.823 -1.806 -9.168 1.00 91.88 83 MET A CA 1
ATOM 671 C C . MET A 1 83 ? -2.950 -1.222 -10.564 1.00 91.88 83 MET A C 1
ATOM 673 O O . MET A 1 83 ? -2.414 -1.777 -11.521 1.00 91.88 83 MET A O 1
ATOM 677 N N . VAL A 1 84 ? -3.646 -0.095 -10.647 1.00 91.06 84 VAL A N 1
ATOM 678 C CA . VAL A 1 84 ? -3.538 0.848 -11.758 1.00 91.06 84 VAL A CA 1
ATOM 679 C C . VAL A 1 84 ? -2.761 2.037 -11.221 1.00 91.06 84 VAL A C 1
ATOM 681 O O . VAL A 1 84 ? -3.072 2.518 -10.131 1.00 91.06 84 VAL A O 1
ATOM 684 N N . PHE A 1 85 ? -1.736 2.471 -11.940 1.00 88.75 85 PHE A N 1
ATOM 685 C CA . PHE A 1 85 ? -0.887 3.575 -11.518 1.00 88.75 85 PHE A CA 1
ATOM 686 C C . PHE A 1 85 ? -0.512 4.448 -12.710 1.00 88.75 85 PHE A C 1
ATOM 688 O O . PHE A 1 85 ? -0.500 3.978 -13.849 1.00 88.75 85 PHE A O 1
ATOM 695 N N . GLU A 1 86 ? -0.213 5.706 -12.416 1.00 86.25 86 GLU A N 1
ATOM 696 C CA . GLU A 1 86 ? 0.469 6.626 -13.314 1.00 86.25 86 GLU A CA 1
ATOM 697 C C . GLU A 1 86 ? 1.896 6.809 -12.800 1.00 86.25 86 GLU A C 1
ATOM 699 O O . GLU A 1 86 ? 2.125 6.991 -11.601 1.00 86.25 86 GLU A O 1
ATOM 704 N N . SER A 1 87 ? 2.856 6.732 -13.709 1.00 79.69 87 SER A N 1
ATOM 705 C CA . SER A 1 87 ? 4.246 7.085 -13.453 1.00 79.69 87 SER A CA 1
ATOM 706 C C . SER A 1 87 ? 4.675 8.166 -14.430 1.00 79.69 87 SER A C 1
ATOM 708 O O . SER A 1 87 ? 4.103 8.268 -15.517 1.00 79.69 87 SER A O 1
ATOM 710 N N . GLU A 1 88 ? 5.705 8.936 -14.080 1.00 74.94 88 GLU A N 1
ATOM 711 C CA . GLU A 1 88 ? 6.334 9.847 -15.041 1.00 74.94 88 GLU A CA 1
ATOM 712 C C . GLU A 1 88 ? 6.722 9.064 -16.307 1.00 74.94 88 GLU A C 1
ATOM 714 O O . GLU A 1 88 ? 7.536 8.143 -16.245 1.00 74.94 88 GLU A O 1
ATOM 719 N N . ASN A 1 89 ? 6.127 9.403 -17.451 1.00 62.66 89 ASN A N 1
ATOM 720 C CA . ASN A 1 89 ? 6.575 8.901 -18.747 1.00 62.66 89 ASN A CA 1
ATOM 721 C C . ASN A 1 89 ? 7.846 9.663 -19.154 1.00 62.66 89 ASN A C 1
ATOM 723 O O . ASN A 1 89 ? 7.889 10.887 -19.036 1.00 62.66 89 ASN A O 1
ATOM 727 N N . TYR A 1 90 ? 8.855 8.961 -19.674 1.00 51.09 90 TYR A N 1
ATOM 728 C CA . TYR A 1 90 ? 9.847 9.607 -20.537 1.00 51.09 90 TYR A CA 1
ATOM 729 C C . TYR A 1 90 ? 9.196 9.864 -21.905 1.00 51.09 90 TYR A C 1
ATOM 731 O O . TYR A 1 90 ? 8.613 8.940 -22.479 1.00 51.09 90 TYR A O 1
ATOM 739 N N . ASP A 1 91 ? 9.292 11.103 -22.398 1.00 45.69 91 ASP A N 1
ATOM 740 C CA . ASP A 1 91 ? 9.150 11.419 -23.830 1.00 45.69 91 ASP A CA 1
ATOM 741 C C . ASP A 1 91 ? 10.203 10.673 -24.674 1.00 45.69 91 ASP A C 1
ATOM 743 O O . ASP A 1 91 ? 11.357 10.520 -24.198 1.00 45.69 91 ASP A O 1
#

pLDDT: mean 90.18, std 11.63, range [45.69, 98.62]